Protein AF-A0A1F6W3Q0-F1 (afdb_monomer_lite)

Sequence (118 aa):
MDEFPEVKSNPSTQEILPLDMENFRHEILTFTSGKKGRPISLPNLKQVILAKLVEADARMWYAVNHSPTQITQDIFKEYEKEVRASHNGSRDFFRAALAEILTAKWIEADINRGKQPW

Foldseek 3Di:
DDDDDDPPPDPPPPPPPPDPLVVLLVVLVVVQVDPDDDPDDLPLSVVADSVPDDPLLSVLVCCLVPPLVPDDPVNLVVLVVVLVVVVDVNSVSSSSSSVRSSVVVVVVVVVVVVPDDD

Organism: NCBI:txid1801756

Structure (mmCIF, N/CA/C/O backbone):
data_AF-A0A1F6W3Q0-F1
#
_entry.id   AF-A0A1F6W3Q0-F1
#
loop_
_atom_site.group_PDB
_atom_site.id
_atom_site.type_symbol
_atom_site.label_atom_id
_atom_site.label_alt_id
_atom_site.label_comp_id
_atom_site.label_asym_id
_atom_site.label_entity_id
_atom_site.label_seq_id
_atom_site.pdbx_PDB_ins_code
_atom_site.Cartn_x
_atom_site.Cartn_y
_atom_site.Cartn_z
_atom_site.occupancy
_atom_site.B_iso_or_equiv
_atom_site.auth_seq_id
_atom_site.auth_comp_id
_atom_site.auth_asym_id
_atom_site.auth_atom_id
_atom_site.pdbx_PDB_model_num
ATOM 1 N N . MET A 1 1 ? -36.008 -34.708 -28.976 1.00 50.50 1 MET A N 1
ATOM 2 C CA . MET A 1 1 ? -35.862 -34.081 -27.651 1.00 50.50 1 MET A CA 1
ATOM 3 C C . MET A 1 1 ? -34.376 -33.925 -27.490 1.00 50.50 1 MET A C 1
ATOM 5 O O . MET A 1 1 ? -33.716 -34.932 -27.297 1.00 50.50 1 MET A O 1
ATOM 9 N N . ASP A 1 2 ? -33.873 -32.714 -27.677 1.00 51.25 2 ASP A N 1
ATOM 10 C CA . ASP A 1 2 ? -32.459 -32.408 -27.503 1.00 51.25 2 ASP A CA 1
ATOM 11 C C . ASP A 1 2 ? -32.407 -31.169 -26.617 1.00 51.25 2 ASP A C 1
ATOM 13 O O . ASP A 1 2 ? -32.721 -30.054 -27.037 1.00 51.25 2 ASP A O 1
ATOM 17 N N . GLU A 1 3 ? -32.154 -31.425 -25.337 1.00 50.06 3 GLU A N 1
ATOM 18 C CA . GLU A 1 3 ? -31.956 -30.421 -24.304 1.00 50.06 3 GLU A CA 1
ATOM 19 C C . GLU A 1 3 ? -30.626 -29.713 -24.577 1.00 50.06 3 GLU A C 1
ATOM 21 O O . GLU A 1 3 ? -29.545 -30.281 -24.419 1.00 50.06 3 GLU A O 1
ATOM 26 N N . PHE A 1 4 ? -30.703 -28.460 -25.019 1.00 56.56 4 PHE A N 1
ATOM 27 C CA . PHE A 1 4 ? -29.551 -27.569 -25.024 1.00 56.56 4 PHE A CA 1
ATOM 28 C C . PHE A 1 4 ? -29.178 -27.250 -23.569 1.00 56.56 4 PHE A C 1
ATOM 30 O O . PHE A 1 4 ? -30.063 -26.869 -22.799 1.00 56.56 4 PHE A O 1
ATOM 37 N N . PRO A 1 5 ? -27.901 -27.378 -23.167 1.00 59.62 5 PRO A N 1
ATOM 38 C CA . PRO A 1 5 ? -27.507 -27.100 -21.797 1.00 59.62 5 PRO A CA 1
ATOM 39 C C . PRO A 1 5 ? -27.701 -25.617 -21.473 1.00 59.62 5 PRO A C 1
ATOM 41 O O . PRO A 1 5 ? -27.245 -24.734 -22.203 1.00 59.62 5 PRO A O 1
ATOM 44 N N . GLU A 1 6 ? -28.375 -25.369 -20.350 1.00 49.34 6 GLU A N 1
ATOM 45 C CA . GLU A 1 6 ? -28.557 -24.056 -19.742 1.00 49.34 6 GLU A CA 1
ATOM 46 C C . GLU A 1 6 ? -27.213 -23.329 -19.633 1.00 49.34 6 GLU A C 1
ATOM 48 O O . GLU A 1 6 ? -26.311 -23.728 -18.888 1.00 49.34 6 GLU A O 1
ATOM 53 N N . VAL A 1 7 ? -27.087 -22.215 -20.354 1.00 50.88 7 VAL A N 1
ATOM 54 C CA . VAL A 1 7 ? -26.017 -21.249 -20.123 1.00 50.88 7 VAL A CA 1
ATOM 55 C C . VAL A 1 7 ? -26.292 -20.616 -18.764 1.00 50.88 7 VAL A C 1
ATOM 57 O O . VAL A 1 7 ? -27.052 -19.658 -18.647 1.00 50.88 7 VAL A O 1
ATOM 60 N N . LYS A 1 8 ? -25.681 -21.172 -17.716 1.00 44.34 8 LYS A N 1
ATOM 61 C CA . LYS A 1 8 ? -25.589 -20.523 -16.409 1.00 44.34 8 LYS A CA 1
ATOM 62 C C . LYS A 1 8 ? -24.805 -19.230 -16.597 1.00 44.34 8 LYS A C 1
ATOM 64 O O . LYS A 1 8 ? -23.576 -19.237 -16.650 1.00 44.34 8 LYS A O 1
ATOM 69 N N . SER A 1 9 ? -25.522 -18.122 -16.745 1.00 46.47 9 SER A N 1
ATOM 70 C CA . SER A 1 9 ? -24.960 -16.780 -16.672 1.00 46.47 9 SER A CA 1
ATOM 71 C C . SER A 1 9 ? -24.308 -16.618 -15.299 1.00 46.47 9 SER A C 1
ATOM 73 O O . SER A 1 9 ? -24.989 -16.434 -14.294 1.00 46.47 9 SER A O 1
ATOM 75 N N . ASN A 1 10 ? -22.984 -16.759 -15.247 1.00 42.91 10 ASN A N 1
ATOM 76 C CA . ASN A 1 10 ? -22.196 -16.511 -14.047 1.00 42.91 10 ASN A CA 1
ATOM 77 C C . ASN A 1 10 ? -22.316 -15.019 -13.684 1.00 42.91 10 ASN A C 1
ATOM 79 O O . ASN A 1 10 ? -21.938 -14.174 -14.500 1.00 42.91 10 ASN A O 1
ATOM 83 N N . PRO A 1 11 ? -22.805 -14.653 -12.488 1.00 45.41 11 PRO A N 1
ATOM 84 C CA . PRO A 1 11 ? -22.868 -13.264 -12.064 1.00 45.41 11 PRO A CA 1
ATOM 85 C C . PRO A 1 11 ? -21.520 -12.883 -11.447 1.00 45.41 11 PRO A C 1
ATOM 87 O O . PRO A 1 11 ? -21.349 -12.936 -10.231 1.00 45.41 11 PRO A O 1
ATOM 90 N N . SER A 1 12 ? -20.504 -12.583 -12.258 1.00 40.72 12 SER A N 1
ATOM 91 C CA . SER A 1 12 ? -19.203 -12.140 -11.715 1.00 40.72 12 SER A CA 1
ATOM 92 C C . SER A 1 12 ? -18.390 -11.237 -12.633 1.00 40.72 12 SER A C 1
ATOM 94 O O . SER A 1 12 ? -17.197 -11.063 -12.405 1.00 40.72 12 SER A O 1
ATOM 96 N N . THR A 1 13 ? -19.003 -10.613 -13.634 1.00 42.28 13 THR A N 1
ATOM 97 C CA . THR A 1 13 ? -18.373 -9.462 -14.281 1.00 42.28 13 THR A CA 1
ATOM 98 C C . THR A 1 13 ? -18.844 -8.220 -13.540 1.00 42.28 13 THR A C 1
ATOM 100 O O . THR A 1 13 ? -19.688 -7.475 -14.025 1.00 42.28 13 THR A O 1
ATOM 103 N N . GLN A 1 14 ? -18.328 -8.004 -12.323 1.00 44.38 14 GLN A N 1
ATOM 104 C CA . GLN A 1 14 ? -18.132 -6.616 -11.913 1.00 44.38 14 GLN A CA 1
ATOM 105 C C . GLN A 1 14 ? -17.279 -6.023 -13.028 1.00 44.38 14 GLN A C 1
ATOM 107 O O . GLN A 1 14 ? -16.177 -6.517 -13.264 1.00 44.38 14 GLN A O 1
ATOM 112 N N . GLU A 1 15 ? -17.823 -5.075 -13.787 1.00 39.78 15 GLU A N 1
ATOM 113 C CA . GLU A 1 15 ? -17.036 -4.262 -14.702 1.00 39.78 15 GLU A CA 1
ATOM 114 C C . GLU A 1 15 ? -15.879 -3.693 -13.886 1.00 39.78 15 GLU A C 1
ATOM 116 O O . GLU A 1 15 ? -16.044 -2.775 -13.082 1.00 39.78 15 GLU A O 1
ATOM 121 N N . ILE A 1 16 ? -14.707 -4.309 -14.017 1.00 53.56 16 ILE A N 1
ATOM 122 C CA . ILE A 1 16 ? -13.481 -3.773 -13.462 1.00 53.56 16 ILE A CA 1
ATOM 123 C C . ILE A 1 16 ? -13.192 -2.588 -14.369 1.00 53.56 16 ILE A C 1
ATOM 125 O O . ILE A 1 16 ? -12.555 -2.741 -15.412 1.00 53.56 16 ILE A O 1
ATOM 129 N N . LEU A 1 17 ? -13.747 -1.427 -14.020 1.00 48.62 17 LEU A N 1
ATOM 130 C CA . LEU A 1 17 ? -13.360 -0.172 -14.642 1.00 48.62 17 LEU A CA 1
ATOM 131 C C . LEU A 1 17 ? -11.826 -0.151 -14.673 1.00 48.62 17 LEU A C 1
ATOM 133 O O . LEU A 1 17 ? -11.212 -0.456 -13.642 1.00 48.62 17 LEU A O 1
ATOM 137 N N . PRO A 1 18 ? -11.205 0.120 -15.835 1.00 60.12 18 PRO A N 1
ATOM 138 C CA . PRO A 1 18 ? -9.758 0.134 -15.937 1.00 60.12 18 PRO A CA 1
ATOM 139 C C . PRO A 1 18 ? -9.227 1.084 -14.872 1.00 60.12 18 PRO A C 1
ATOM 141 O O . PRO A 1 18 ? -9.628 2.246 -14.794 1.00 60.12 18 PRO A O 1
ATOM 144 N N . LEU A 1 19 ? -8.392 0.541 -13.993 1.00 77.62 19 LEU A N 1
ATOM 145 C CA . LEU A 1 19 ? -7.884 1.293 -12.868 1.00 77.62 19 LEU A CA 1
ATOM 146 C C . LEU A 1 19 ? -6.977 2.407 -13.398 1.00 77.62 19 LEU A C 1
ATOM 148 O O . LEU A 1 19 ? -6.001 2.132 -14.098 1.00 77.62 19 LEU A O 1
ATOM 152 N N . ASP A 1 20 ? -7.292 3.657 -13.067 1.00 87.00 20 ASP A N 1
ATOM 153 C CA . ASP A 1 20 ? -6.473 4.798 -13.469 1.00 87.00 20 ASP A CA 1
ATOM 154 C C . ASP A 1 20 ? -5.154 4.800 -12.676 1.00 87.00 20 ASP A C 1
ATOM 156 O O . ASP A 1 20 ? -5.059 5.283 -11.543 1.00 87.00 20 ASP A O 1
ATOM 160 N N . MET A 1 21 ? -4.119 4.217 -13.286 1.00 89.88 21 MET A N 1
ATOM 161 C CA . MET A 1 21 ? -2.782 4.117 -12.705 1.00 89.88 21 MET A CA 1
ATOM 162 C C . MET A 1 21 ? -2.099 5.480 -12.552 1.00 89.88 21 MET A C 1
ATOM 164 O O . MET A 1 21 ? -1.211 5.612 -11.706 1.00 89.88 21 MET A O 1
ATOM 168 N N . GLU A 1 22 ? -2.475 6.492 -13.338 1.00 89.06 22 GLU A N 1
ATOM 169 C CA . GLU A 1 22 ? -1.935 7.843 -13.179 1.00 89.06 22 GLU A CA 1
ATOM 170 C C . GLU A 1 22 ? -2.521 8.503 -11.936 1.00 89.06 22 GLU A C 1
ATOM 172 O O . GLU A 1 22 ? -1.764 9.006 -11.099 1.00 89.06 22 GLU A O 1
ATOM 177 N N . ASN A 1 23 ? -3.842 8.410 -11.759 1.00 88.06 23 ASN A N 1
ATOM 178 C CA . ASN A 1 23 ? -4.509 8.895 -10.557 1.00 88.06 23 ASN A CA 1
ATOM 179 C C . ASN A 1 23 ? -3.993 8.177 -9.297 1.00 88.06 23 ASN A C 1
ATOM 181 O O . ASN A 1 23 ? -3.627 8.829 -8.321 1.00 88.06 23 ASN A O 1
ATOM 185 N N . PHE A 1 24 ? -3.836 6.851 -9.341 1.00 90.50 24 PHE A N 1
ATOM 186 C CA . PHE A 1 24 ? -3.225 6.079 -8.253 1.00 90.50 24 PHE A CA 1
ATOM 187 C C . PHE A 1 24 ? -1.827 6.597 -7.866 1.00 90.50 24 PHE A C 1
ATOM 189 O O . PHE A 1 24 ? -1.521 6.811 -6.689 1.00 90.50 24 PHE A O 1
ATOM 196 N N . ARG A 1 25 ? -0.957 6.836 -8.854 1.00 90.44 25 ARG A N 1
ATOM 197 C CA . ARG A 1 25 ? 0.390 7.370 -8.600 1.00 90.44 25 ARG A CA 1
ATOM 198 C C . ARG A 1 25 ? 0.326 8.785 -8.027 1.00 90.44 25 ARG A C 1
ATOM 200 O O . ARG A 1 25 ? 1.094 9.103 -7.118 1.00 90.44 25 ARG A O 1
ATOM 207 N N . HIS A 1 26 ? -0.593 9.614 -8.518 1.00 88.88 26 HIS A N 1
ATOM 208 C CA . HIS A 1 26 ? -0.824 10.959 -7.998 1.00 88.88 26 HIS A CA 1
ATOM 209 C C . HIS A 1 26 ? -1.303 10.945 -6.539 1.00 88.88 26 HIS A C 1
ATOM 211 O O . HIS A 1 26 ? -0.837 11.751 -5.727 1.00 88.88 26 HIS A O 1
ATOM 217 N N . GLU A 1 27 ? -2.172 10.004 -6.170 1.00 87.69 27 GLU A N 1
ATOM 218 C CA . GLU A 1 27 ? -2.616 9.808 -4.790 1.00 87.69 27 GLU A CA 1
ATOM 219 C C . GLU A 1 27 ? -1.445 9.463 -3.865 1.00 87.69 27 GLU A C 1
ATOM 221 O O . GLU A 1 27 ? -1.304 10.081 -2.807 1.00 87.69 27 GLU A O 1
ATOM 226 N N . ILE A 1 28 ? -0.554 8.546 -4.267 1.00 87.38 28 ILE A N 1
ATOM 227 C CA . ILE A 1 28 ? 0.633 8.206 -3.466 1.00 87.38 28 ILE A CA 1
ATOM 228 C C . ILE A 1 28 ? 1.584 9.407 -3.337 1.00 87.38 28 ILE A C 1
ATOM 230 O O . ILE A 1 28 ? 2.096 9.680 -2.246 1.00 87.38 28 ILE A O 1
ATOM 234 N N . LEU A 1 29 ? 1.815 10.168 -4.411 1.00 86.25 29 LEU A N 1
ATOM 235 C CA . LEU A 1 29 ? 2.626 11.394 -4.351 1.00 86.25 29 LEU A CA 1
ATOM 236 C C . LEU A 1 29 ? 2.010 12.435 -3.412 1.00 86.25 29 LEU A C 1
ATOM 238 O O . LEU A 1 29 ? 2.706 13.051 -2.603 1.00 86.25 29 LEU A O 1
ATOM 242 N N . THR A 1 30 ? 0.691 12.602 -3.460 1.00 83.62 30 THR A N 1
ATOM 243 C CA . THR A 1 30 ? -0.035 13.507 -2.562 1.00 83.62 30 THR A CA 1
ATOM 244 C C . THR A 1 30 ? 0.040 13.028 -1.113 1.00 83.62 30 THR A C 1
ATOM 246 O O . THR A 1 30 ? 0.170 13.834 -0.190 1.00 83.62 30 THR A O 1
ATOM 249 N N . PHE A 1 31 ? 0.004 11.713 -0.899 1.00 79.94 31 PHE A N 1
ATOM 250 C CA . PHE A 1 31 ? 0.147 11.117 0.423 1.00 79.94 31 PHE A CA 1
ATOM 251 C C . PHE A 1 31 ? 1.549 11.370 0.996 1.00 79.94 31 PHE A C 1
ATOM 253 O O . PHE A 1 31 ? 1.682 11.818 2.134 1.00 79.94 31 PHE A O 1
ATOM 260 N N . THR A 1 32 ? 2.599 11.118 0.209 1.00 76.12 32 THR A N 1
ATOM 261 C CA . THR A 1 32 ? 4.006 11.255 0.634 1.00 76.12 32 THR A CA 1
ATOM 262 C C . THR A 1 32 ? 4.456 12.706 0.815 1.00 76.12 32 THR A C 1
ATOM 264 O O . THR A 1 32 ? 5.279 12.977 1.689 1.00 76.12 32 THR A O 1
ATOM 267 N N . SER A 1 33 ? 3.903 13.644 0.040 1.00 71.94 33 SER A N 1
ATOM 268 C CA . SER A 1 33 ? 4.230 15.080 0.105 1.00 71.94 33 SER A CA 1
ATOM 269 C C . SER A 1 33 ? 3.596 15.824 1.285 1.00 71.94 33 SER A C 1
ATOM 271 O O . SER A 1 33 ? 3.938 16.978 1.532 1.00 71.94 33 SER A O 1
ATOM 273 N N . GLY A 1 34 ? 2.728 15.170 2.064 1.00 60.94 34 GLY A N 1
ATOM 274 C CA . GLY A 1 34 ? 2.332 15.659 3.381 1.00 60.94 34 GLY A CA 1
ATOM 275 C C . GLY A 1 34 ? 1.550 16.973 3.360 1.00 60.94 34 GLY A C 1
ATOM 276 O O . GLY A 1 34 ? 2.011 17.994 3.872 1.00 60.94 34 GLY A O 1
ATOM 277 N N . LYS A 1 35 ? 0.292 16.938 2.904 1.00 50.31 35 LYS A N 1
ATOM 278 C CA . LYS A 1 35 ? -0.695 17.895 3.427 1.00 50.31 35 LYS A CA 1
ATOM 279 C C . LYS A 1 35 ? -0.967 17.538 4.897 1.00 50.31 35 LYS A C 1
ATOM 281 O O . LYS A 1 35 ? -1.453 16.451 5.203 1.00 50.31 35 LYS A O 1
ATOM 286 N N . LYS A 1 36 ? -0.542 18.444 5.785 1.00 43.78 36 LYS A N 1
ATOM 287 C CA . LYS A 1 36 ? -0.581 18.388 7.259 1.00 43.78 36 LYS A CA 1
ATOM 288 C C . LYS A 1 36 ? -1.850 17.712 7.807 1.00 43.78 36 LYS A C 1
ATOM 290 O O . LYS A 1 36 ? -2.949 18.095 7.425 1.00 43.78 36 LYS A O 1
ATOM 295 N N . GLY A 1 37 ? -1.682 16.774 8.747 1.00 48.97 37 GLY A N 1
ATOM 296 C CA . GLY A 1 37 ? -2.781 16.242 9.569 1.00 48.97 37 GLY A CA 1
ATOM 297 C C . GLY A 1 37 ? -2.942 14.719 9.622 1.00 48.97 37 GLY A C 1
ATOM 298 O O . GLY A 1 37 ? -3.916 14.257 10.206 1.00 48.97 37 GLY A O 1
ATOM 299 N N . ARG A 1 38 ? -2.035 13.919 9.039 1.00 55.72 38 ARG A N 1
ATOM 300 C CA . ARG A 1 38 ? -2.140 12.450 9.114 1.00 55.72 38 ARG A CA 1
ATOM 301 C C . ARG A 1 38 ? -1.365 11.884 10.317 1.00 55.72 38 ARG A C 1
ATOM 303 O O . ARG A 1 38 ? -0.203 12.246 10.488 1.00 55.72 38 ARG A O 1
ATOM 310 N N . PRO A 1 39 ? -1.973 10.991 11.119 1.00 52.97 39 PRO A N 1
ATOM 311 C CA . PRO A 1 39 ? -1.380 10.471 12.354 1.00 52.97 39 PRO A CA 1
ATOM 312 C C . PRO A 1 39 ? -0.259 9.437 12.148 1.00 52.97 39 PRO A C 1
ATOM 314 O O . PRO A 1 39 ? 0.434 9.109 13.105 1.00 52.97 39 PRO A O 1
ATOM 317 N N . ILE A 1 40 ? -0.051 8.927 10.927 1.00 62.88 40 ILE A N 1
ATOM 318 C CA . ILE A 1 40 ? 0.887 7.826 10.657 1.00 62.88 40 ILE A CA 1
ATOM 319 C C . ILE A 1 40 ? 1.939 8.283 9.647 1.00 62.88 40 ILE A C 1
ATOM 321 O O . ILE A 1 40 ? 1.623 8.617 8.503 1.00 62.88 40 ILE A O 1
ATOM 325 N N . SER A 1 41 ? 3.203 8.278 10.070 1.00 68.88 41 SER A N 1
ATOM 326 C CA . SER A 1 41 ? 4.343 8.373 9.158 1.00 68.88 41 SER A CA 1
ATOM 327 C C . SER A 1 41 ? 4.553 7.013 8.495 1.00 68.88 41 SER A C 1
ATOM 329 O O . SER A 1 41 ? 4.754 6.039 9.210 1.00 68.88 41 SER A O 1
ATOM 331 N N . LEU A 1 42 ? 4.567 6.962 7.158 1.00 80.06 42 LEU A N 1
ATOM 332 C CA . LEU A 1 42 ? 4.846 5.746 6.381 1.00 80.06 42 LEU A CA 1
ATOM 333 C C . LEU A 1 42 ? 6.267 5.799 5.786 1.00 80.06 42 LEU A C 1
ATOM 335 O O . LEU A 1 42 ? 6.431 6.202 4.628 1.00 80.06 42 LEU A O 1
ATOM 339 N N . PRO A 1 43 ? 7.327 5.455 6.545 1.00 81.94 43 PRO A N 1
ATOM 340 C CA . PRO A 1 43 ? 8.707 5.518 6.057 1.00 81.94 43 PRO A CA 1
ATOM 341 C C . PRO A 1 43 ? 8.945 4.591 4.860 1.00 81.94 43 PRO A C 1
ATOM 343 O O . PRO A 1 43 ? 9.698 4.941 3.953 1.00 81.94 43 PRO A O 1
ATOM 346 N N . ASN A 1 44 ? 8.259 3.447 4.819 1.00 84.62 44 ASN A N 1
ATOM 347 C CA . ASN A 1 44 ? 8.347 2.500 3.713 1.00 84.62 44 ASN A CA 1
ATOM 348 C C . ASN A 1 44 ? 7.826 3.090 2.396 1.00 84.62 44 ASN A C 1
ATOM 350 O O . ASN A 1 44 ? 8.424 2.864 1.349 1.00 84.62 44 ASN A O 1
ATOM 354 N N . LEU A 1 45 ? 6.802 3.949 2.441 1.00 86.06 45 LEU A N 1
ATOM 355 C CA . LEU A 1 45 ? 6.243 4.576 1.241 1.00 86.06 45 LEU A CA 1
ATOM 356 C C . LEU A 1 45 ? 7.238 5.526 0.548 1.00 86.06 45 LEU A C 1
ATOM 358 O O . LEU A 1 45 ? 7.178 5.700 -0.664 1.00 86.06 45 LEU A O 1
ATOM 362 N N . LYS A 1 46 ? 8.200 6.098 1.289 1.00 85.81 46 LYS A N 1
ATOM 363 C CA . LYS A 1 46 ? 9.253 6.967 0.726 1.00 85.81 46 LYS A CA 1
ATOM 364 C C . LYS A 1 46 ? 10.275 6.211 -0.127 1.00 85.81 46 LYS A C 1
ATOM 366 O O . LYS A 1 46 ? 10.985 6.834 -0.908 1.00 85.81 46 LYS A O 1
ATOM 371 N N . GLN A 1 47 ? 10.366 4.893 0.040 1.00 88.31 47 GLN A N 1
ATOM 372 C CA . GLN A 1 47 ? 11.297 4.027 -0.690 1.00 88.31 47 GLN A CA 1
ATOM 373 C C . GLN A 1 47 ? 10.657 3.411 -1.947 1.00 88.31 47 GLN A C 1
ATOM 375 O O . GLN A 1 47 ? 11.306 2.673 -2.687 1.00 88.31 47 GLN A O 1
ATOM 380 N N . VAL A 1 48 ? 9.379 3.710 -2.202 1.00 91.44 48 VAL A N 1
ATOM 381 C CA . VAL A 1 48 ? 8.612 3.152 -3.316 1.00 91.44 48 VAL A CA 1
ATOM 382 C C . VAL A 1 48 ? 8.917 3.898 -4.614 1.00 91.44 48 VAL A C 1
ATOM 384 O O . VAL A 1 48 ? 8.771 5.114 -4.716 1.00 91.44 48 VAL A O 1
ATOM 387 N N . ILE A 1 49 ? 9.276 3.142 -5.647 1.00 93.81 49 ILE A N 1
ATOM 388 C CA . ILE A 1 49 ? 9.423 3.614 -7.023 1.00 93.81 49 ILE A CA 1
ATOM 389 C C . ILE A 1 49 ? 8.083 3.404 -7.740 1.00 93.81 49 ILE A C 1
ATOM 391 O O . ILE A 1 49 ? 7.773 2.305 -8.192 1.00 93.81 49 ILE A O 1
ATOM 395 N N . LEU A 1 50 ? 7.291 4.468 -7.889 1.00 91.88 50 LEU A N 1
ATOM 396 C CA . LEU A 1 50 ? 5.908 4.402 -8.395 1.00 91.88 50 LEU A CA 1
ATOM 397 C C . LEU A 1 50 ? 5.749 3.755 -9.777 1.00 91.88 50 LEU A C 1
ATOM 399 O O . LEU A 1 50 ? 4.753 3.085 -10.040 1.00 91.88 50 LEU A O 1
ATOM 403 N N . ALA A 1 51 ? 6.737 3.920 -10.658 1.00 92.62 51 ALA A N 1
ATOM 404 C CA . ALA A 1 51 ? 6.727 3.304 -11.985 1.00 92.62 51 ALA A CA 1
ATOM 405 C C . ALA A 1 51 ? 6.813 1.766 -11.943 1.00 92.62 51 ALA A C 1
ATOM 407 O O . ALA A 1 51 ? 6.456 1.114 -12.918 1.00 92.62 51 ALA A O 1
ATOM 408 N N . LYS A 1 52 ? 7.279 1.192 -10.825 1.00 93.62 52 LYS A N 1
ATOM 409 C CA . LYS A 1 52 ? 7.396 -0.256 -10.607 1.00 93.62 52 LYS A CA 1
ATOM 410 C C . LYS A 1 52 ? 6.152 -0.880 -9.973 1.00 93.62 52 LYS A C 1
ATOM 412 O O . LYS A 1 52 ? 6.156 -2.092 -9.759 1.00 93.62 52 LYS A O 1
ATOM 417 N N . LEU A 1 53 ? 5.146 -0.072 -9.637 1.00 94.25 53 LEU A N 1
ATOM 418 C CA . LEU A 1 53 ? 3.875 -0.556 -9.115 1.00 94.25 53 LEU A CA 1
ATOM 419 C C . LEU A 1 53 ? 2.952 -0.978 -10.255 1.00 94.25 53 LEU A C 1
ATOM 421 O O . LEU A 1 53 ? 2.916 -0.341 -11.313 1.00 94.25 53 LEU A O 1
ATOM 425 N N . VAL A 1 54 ? 2.204 -2.043 -10.004 1.00 93.50 54 VAL A N 1
ATOM 426 C CA . VAL A 1 54 ? 1.270 -2.665 -10.942 1.00 93.50 54 VAL A CA 1
ATOM 427 C C . VAL A 1 54 ? -0.170 -2.499 -10.470 1.00 93.50 54 VAL A C 1
ATOM 429 O O . VAL A 1 54 ? -0.441 -2.028 -9.367 1.00 93.50 54 VAL A O 1
ATOM 432 N N . GLU A 1 55 ? -1.112 -2.915 -11.307 1.00 93.38 55 GLU A N 1
ATOM 433 C CA . GLU A 1 55 ? -2.542 -2.783 -11.033 1.00 93.38 55 GLU A CA 1
ATOM 434 C C . GLU A 1 55 ? -2.975 -3.470 -9.727 1.00 93.38 55 GLU A C 1
ATOM 436 O O . GLU A 1 55 ? -3.803 -2.934 -8.995 1.00 93.38 55 GLU A O 1
ATOM 441 N N . ALA A 1 56 ? -2.377 -4.615 -9.382 1.00 93.25 56 ALA A N 1
ATOM 442 C CA . ALA A 1 56 ? -2.645 -5.300 -8.117 1.00 93.25 56 ALA A CA 1
ATOM 443 C C . ALA A 1 56 ? -2.303 -4.433 -6.890 1.00 93.25 56 ALA A C 1
ATOM 445 O O . ALA A 1 56 ? -3.063 -4.403 -5.920 1.00 93.25 56 ALA A O 1
ATOM 446 N N . ASP A 1 57 ? -1.207 -3.670 -6.951 1.00 95.12 57 ASP A N 1
ATOM 447 C CA . ASP A 1 57 ? -0.797 -2.758 -5.877 1.00 95.12 57 ASP A CA 1
ATOM 448 C C . ASP A 1 57 ? -1.825 -1.635 -5.714 1.00 95.12 57 ASP A C 1
ATOM 450 O O . ASP A 1 57 ? -2.231 -1.282 -4.606 1.00 95.12 57 ASP A O 1
ATOM 454 N N . ALA A 1 58 ? -2.296 -1.111 -6.838 1.00 93.56 58 ALA A N 1
ATOM 455 C CA . ALA A 1 58 ? -3.277 -0.049 -6.866 1.00 93.56 58 ALA A CA 1
ATOM 456 C C . ALA A 1 58 ? -4.658 -0.528 -6.381 1.00 93.56 58 ALA A C 1
ATOM 458 O O . ALA A 1 58 ? -5.281 0.136 -5.553 1.00 93.56 58 ALA A O 1
ATOM 459 N N . ARG A 1 59 ? -5.101 -1.732 -6.763 1.00 91.81 59 ARG A N 1
ATOM 460 C CA . ARG A 1 59 ? -6.313 -2.360 -6.204 1.00 91.81 59 ARG A CA 1
ATOM 461 C C . ARG A 1 59 ? -6.221 -2.521 -4.688 1.00 91.81 59 ARG A C 1
ATOM 463 O O . ARG A 1 59 ? -7.163 -2.160 -3.981 1.00 91.81 59 ARG A O 1
ATOM 470 N N . MET A 1 60 ? -5.088 -3.012 -4.181 1.00 94.25 60 MET A N 1
ATOM 471 C CA . MET A 1 60 ? -4.889 -3.162 -2.739 1.00 94.25 60 MET A CA 1
ATOM 472 C C . MET A 1 60 ? -4.877 -1.802 -2.030 1.00 94.25 60 MET A C 1
ATOM 474 O O . MET A 1 60 ? -5.505 -1.649 -0.987 1.00 94.25 60 MET A O 1
ATOM 478 N N . TRP A 1 61 ? -4.239 -0.784 -2.610 1.00 92.06 61 TRP A N 1
ATOM 479 C CA . TRP A 1 61 ? -4.275 0.585 -2.091 1.00 92.06 61 TRP A CA 1
ATOM 480 C C . TRP A 1 61 ? -5.692 1.127 -1.943 1.00 92.06 61 TRP A C 1
ATOM 482 O O . TRP A 1 61 ? -6.038 1.655 -0.881 1.00 92.06 61 TRP A O 1
ATOM 492 N N . TYR A 1 62 ? -6.515 0.982 -2.982 1.00 90.00 62 TYR A N 1
ATOM 493 C CA . TYR A 1 62 ? -7.900 1.431 -2.945 1.00 90.00 62 TYR A CA 1
ATOM 494 C C 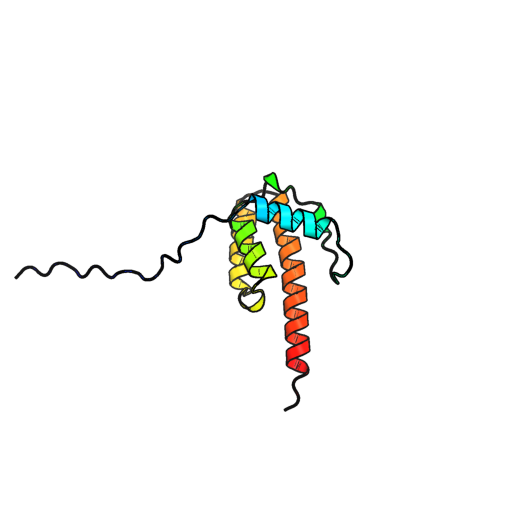. TYR A 1 62 ? -8.688 0.696 -1.868 1.00 90.00 62 TYR A C 1
ATOM 496 O O . TYR A 1 62 ? -9.358 1.345 -1.063 1.00 90.00 62 TYR A O 1
ATOM 504 N N . ALA A 1 63 ? -8.540 -0.624 -1.790 1.00 89.62 63 ALA A N 1
ATOM 505 C CA . ALA A 1 63 ? -9.237 -1.432 -0.805 1.00 89.62 63 ALA A CA 1
ATOM 506 C C . ALA A 1 63 ? -8.815 -1.087 0.638 1.00 89.62 63 ALA A C 1
ATOM 508 O O . ALA A 1 63 ? -9.671 -0.903 1.500 1.00 89.62 63 ALA A O 1
ATOM 509 N N . VAL A 1 64 ? -7.519 -0.880 0.893 1.00 89.06 64 VAL A N 1
ATOM 510 C CA . VAL A 1 64 ? -6.999 -0.464 2.207 1.00 89.06 64 VAL A CA 1
ATOM 511 C C . VAL A 1 64 ? -7.463 0.943 2.598 1.00 89.06 64 VAL A C 1
ATOM 513 O O . VAL A 1 64 ? -7.818 1.168 3.753 1.00 89.06 64 VAL A O 1
ATOM 516 N N . ASN A 1 65 ? -7.474 1.906 1.673 1.00 83.69 65 ASN A N 1
ATOM 517 C CA . ASN A 1 65 ? -7.817 3.292 2.011 1.00 83.69 65 ASN A CA 1
ATOM 518 C C . ASN A 1 65 ? -9.329 3.556 2.081 1.00 83.69 65 ASN A C 1
ATOM 520 O O . ASN A 1 65 ? -9.751 4.392 2.878 1.00 83.69 65 ASN A O 1
ATOM 524 N N . HIS A 1 66 ? -10.142 2.857 1.285 1.00 82.81 66 HIS A N 1
ATOM 525 C CA . HIS A 1 66 ? -11.583 3.123 1.174 1.00 82.81 66 HIS A CA 1
ATOM 526 C C . HIS A 1 66 ? -12.442 2.085 1.893 1.00 82.81 66 HIS A C 1
ATOM 528 O O . HIS A 1 66 ? -13.561 2.384 2.303 1.00 82.81 66 HIS A O 1
ATOM 534 N N . SER A 1 67 ? -11.954 0.856 2.053 1.00 82.56 67 SER A N 1
ATOM 535 C CA . SER A 1 67 ? -12.700 -0.232 2.694 1.00 82.56 67 SER A CA 1
ATOM 536 C C . SER A 1 67 ? -11.793 -1.134 3.548 1.00 82.56 67 SER A C 1
ATOM 538 O O . SER A 1 67 ? -11.818 -2.355 3.396 1.00 82.56 67 SER A O 1
ATOM 540 N N . PRO A 1 68 ? -11.012 -0.5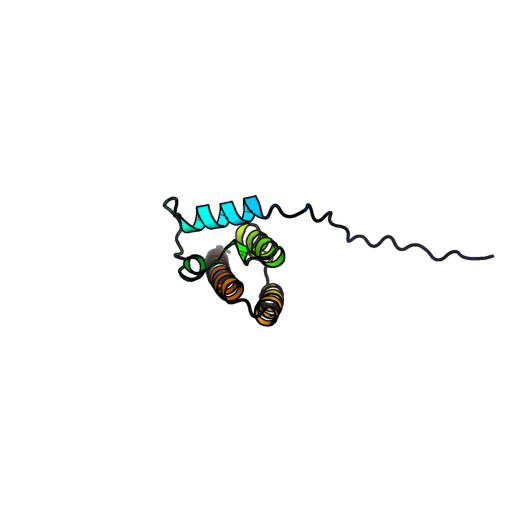73 4.498 1.00 79.62 68 PRO A N 1
ATOM 541 C CA . PRO A 1 68 ? -10.035 -1.338 5.285 1.00 79.62 68 PRO A CA 1
ATOM 542 C C . PRO A 1 68 ? -10.656 -2.478 6.101 1.00 79.62 68 PRO A C 1
ATOM 544 O O . PRO A 1 68 ? -9.993 -3.472 6.378 1.00 79.62 68 PRO A O 1
ATOM 547 N N . THR A 1 69 ? -11.929 -2.355 6.485 1.00 81.00 69 THR A N 1
ATOM 548 C CA . THR A 1 69 ? -12.673 -3.395 7.214 1.00 81.00 69 THR A CA 1
ATOM 549 C C . THR A 1 69 ? -13.011 -4.612 6.354 1.00 81.00 69 THR A C 1
ATOM 551 O O . THR A 1 69 ? -13.310 -5.668 6.903 1.00 81.00 69 THR A O 1
ATOM 554 N N . GLN A 1 70 ? -12.961 -4.480 5.025 1.00 84.00 70 GLN A N 1
ATOM 555 C CA . GLN A 1 70 ? -13.157 -5.582 4.081 1.00 84.00 70 GLN A CA 1
ATOM 556 C C . GLN A 1 70 ? -11.852 -6.326 3.781 1.00 84.00 70 GLN A C 1
ATOM 558 O O . GLN A 1 70 ? -11.889 -7.435 3.252 1.00 84.00 70 GLN A O 1
ATOM 563 N N . ILE A 1 71 ? -10.700 -5.753 4.140 1.00 88.62 71 ILE A N 1
ATOM 564 C CA . ILE A 1 71 ? -9.412 -6.425 4.012 1.00 88.62 71 ILE A CA 1
ATOM 565 C C . ILE A 1 71 ? -9.200 -7.314 5.231 1.00 88.62 71 ILE A C 1
ATOM 567 O O . ILE A 1 71 ? -8.917 -6.839 6.328 1.00 88.62 71 ILE A O 1
ATOM 571 N N . THR A 1 72 ? -9.344 -8.622 5.035 1.00 88.00 72 THR A N 1
ATOM 572 C CA . THR A 1 72 ? -8.992 -9.629 6.038 1.00 88.00 72 THR A CA 1
ATOM 573 C C . THR A 1 72 ? -7.495 -9.941 5.988 1.00 88.00 72 THR A C 1
ATOM 575 O O . THR A 1 72 ? -6.803 -9.619 5.018 1.00 88.00 72 THR A O 1
ATOM 578 N N . GLN A 1 73 ? -6.984 -10.624 7.017 1.00 87.44 73 GLN A N 1
ATOM 579 C CA . GLN A 1 73 ? -5.602 -11.114 7.007 1.00 87.44 73 GLN A CA 1
ATOM 580 C C . GLN A 1 73 ? -5.321 -12.032 5.813 1.00 87.44 73 GLN A C 1
ATOM 582 O O . GLN A 1 73 ? -4.232 -11.969 5.253 1.00 87.44 73 GLN A O 1
ATOM 587 N N . ASP A 1 74 ? -6.283 -12.860 5.407 1.00 90.56 74 ASP A N 1
ATOM 588 C CA . ASP A 1 74 ? -6.088 -13.803 4.305 1.00 90.56 74 ASP A CA 1
ATOM 589 C C . ASP A 1 74 ? -6.049 -13.094 2.948 1.00 90.56 74 ASP A C 1
ATOM 591 O O . ASP A 1 74 ? -5.167 -13.383 2.143 1.00 90.56 74 ASP A O 1
ATOM 595 N N . ILE A 1 75 ? -6.908 -12.087 2.735 1.00 91.38 75 ILE A N 1
ATOM 596 C CA . ILE A 1 75 ? -6.852 -11.235 1.534 1.00 91.38 75 ILE A CA 1
ATOM 597 C C . ILE A 1 75 ? -5.489 -10.544 1.439 1.00 91.38 75 ILE A C 1
ATOM 599 O O . ILE A 1 75 ? -4.870 -10.516 0.374 1.00 91.38 75 ILE A O 1
ATOM 603 N N . PHE A 1 76 ? -4.988 -10.017 2.559 1.00 93.56 76 PHE A N 1
ATOM 604 C CA . PHE A 1 76 ? -3.683 -9.368 2.567 1.00 93.56 76 PHE A CA 1
ATOM 605 C C . PHE A 1 76 ? -2.537 -10.365 2.335 1.00 93.56 76 PHE A C 1
ATOM 607 O O . PHE A 1 76 ? -1.636 -10.068 1.557 1.00 93.56 76 PHE A O 1
ATOM 614 N N . LYS A 1 77 ? -2.589 -11.569 2.927 1.00 94.19 77 LYS A N 1
ATOM 615 C CA . LYS A 1 77 ? -1.592 -12.639 2.716 1.00 94.19 77 LYS A CA 1
ATOM 616 C C . LYS A 1 77 ? -1.487 -13.080 1.259 1.00 94.19 77 LYS A C 1
ATOM 618 O O . LYS A 1 77 ? -0.377 -13.343 0.803 1.00 94.19 77 LYS A O 1
ATOM 623 N N . GLU A 1 78 ? -2.598 -13.171 0.531 1.00 94.81 78 GLU A N 1
ATOM 624 C CA . GLU A 1 78 ? -2.556 -13.498 -0.901 1.00 94.81 78 GLU A CA 1
ATOM 625 C C . GLU A 1 78 ? -1.815 -12.419 -1.699 1.00 94.81 78 GLU A C 1
ATOM 627 O O . GLU A 1 78 ? -0.921 -12.732 -2.487 1.00 94.81 78 GLU A O 1
ATOM 632 N N . TYR A 1 79 ? -2.076 -11.146 -1.404 1.00 95.62 79 TYR A N 1
ATOM 633 C CA . TYR A 1 79 ? -1.304 -10.044 -1.975 1.00 95.62 79 TYR A CA 1
ATOM 634 C C . TYR A 1 79 ? 0.186 -10.111 -1.593 1.00 95.62 79 TYR A C 1
ATOM 636 O O . TYR A 1 79 ? 1.051 -9.895 -2.441 1.00 95.62 79 TYR A O 1
ATOM 644 N N . GLU A 1 80 ? 0.530 -10.484 -0.353 1.00 95.69 80 GLU A N 1
ATOM 645 C CA . GLU A 1 80 ? 1.937 -10.660 0.036 1.00 95.69 80 GLU A CA 1
ATOM 646 C C . GLU A 1 80 ? 2.647 -11.746 -0.780 1.00 95.69 80 GLU A C 1
ATOM 648 O O . GLU A 1 80 ? 3.819 -11.584 -1.129 1.00 95.69 80 GLU A O 1
ATOM 653 N N . LYS A 1 81 ? 1.959 -12.855 -1.080 1.00 95.81 81 LYS A N 1
ATOM 654 C CA . LYS A 1 81 ? 2.508 -13.931 -1.917 1.00 95.81 81 LYS A CA 1
ATOM 655 C C . LYS A 1 81 ? 2.796 -13.429 -3.328 1.00 95.81 81 LYS A C 1
ATOM 657 O O . LYS A 1 81 ? 3.875 -13.704 -3.850 1.00 95.81 81 LYS A O 1
ATOM 662 N N . GLU A 1 82 ? 1.877 -12.663 -3.913 1.00 94.81 82 GLU A N 1
ATOM 663 C CA . GLU A 1 82 ? 2.052 -12.072 -5.243 1.00 94.81 82 GLU A CA 1
ATOM 664 C C . GLU A 1 82 ? 3.243 -11.099 -5.283 1.00 94.81 82 GLU A C 1
ATOM 666 O O . GLU A 1 82 ? 4.084 -11.161 -6.185 1.00 94.81 82 GLU A O 1
ATOM 671 N N . VAL A 1 83 ? 3.370 -10.241 -4.267 1.00 96.19 83 VAL A N 1
ATOM 672 C CA . VAL A 1 83 ? 4.500 -9.313 -4.133 1.00 96.19 83 VAL A CA 1
ATOM 673 C C . VAL A 1 83 ? 5.823 -10.076 -4.042 1.00 96.19 83 VAL A C 1
ATOM 675 O O . VAL A 1 83 ? 6.743 -9.777 -4.806 1.00 96.19 83 VAL A O 1
ATOM 678 N N . ARG A 1 84 ? 5.909 -11.110 -3.193 1.00 94.69 84 ARG A N 1
ATOM 679 C CA . ARG A 1 84 ? 7.122 -11.938 -3.061 1.00 94.69 84 ARG A CA 1
ATOM 680 C C . ARG A 1 84 ? 7.493 -12.636 -4.369 1.00 94.69 84 ARG A C 1
ATOM 682 O O . ARG A 1 84 ? 8.668 -12.662 -4.723 1.00 94.69 84 ARG A O 1
ATOM 689 N N . ALA A 1 85 ? 6.505 -13.156 -5.097 1.00 95.38 85 ALA A N 1
ATOM 690 C CA . ALA A 1 85 ? 6.717 -13.815 -6.386 1.00 95.38 85 ALA A CA 1
ATOM 691 C C . ALA A 1 85 ? 7.222 -12.854 -7.477 1.00 95.38 85 ALA A C 1
ATOM 693 O O . ALA A 1 85 ? 7.874 -13.280 -8.426 1.00 95.38 85 ALA A O 1
ATOM 694 N N . SER A 1 86 ? 6.955 -11.551 -7.346 1.00 94.31 86 SER A N 1
ATOM 695 C CA . SER A 1 86 ? 7.396 -10.550 -8.322 1.00 94.31 86 SER A CA 1
ATOM 696 C C . SER A 1 86 ? 8.880 -10.179 -8.233 1.00 94.31 86 SER A C 1
ATOM 698 O O . SER A 1 86 ? 9.384 -9.516 -9.139 1.00 94.31 86 SER A O 1
ATOM 700 N N . HIS A 1 87 ? 9.570 -10.553 -7.145 1.00 94.00 87 HIS A N 1
ATOM 701 C CA . HIS A 1 87 ? 10.964 -10.175 -6.868 1.00 94.00 87 HIS A CA 1
ATOM 702 C C . HIS A 1 87 ? 11.244 -8.660 -7.024 1.00 94.00 87 HIS A C 1
ATOM 704 O O . HIS A 1 87 ? 12.339 -8.243 -7.405 1.00 94.00 87 HIS A O 1
ATOM 710 N N . ASN A 1 88 ? 10.245 -7.816 -6.740 1.00 94.38 88 ASN A N 1
ATOM 711 C CA . ASN A 1 88 ? 10.301 -6.370 -6.937 1.00 94.38 88 ASN A CA 1
ATOM 712 C C . ASN A 1 88 ? 10.344 -5.634 -5.591 1.00 94.38 88 ASN A C 1
ATOM 714 O O . ASN A 1 88 ? 9.309 -5.398 -4.969 1.00 94.38 88 ASN A O 1
ATOM 718 N N . GLY A 1 89 ? 11.534 -5.174 -5.191 1.00 94.06 89 GLY A N 1
ATOM 719 C CA . GLY A 1 89 ? 11.730 -4.492 -3.904 1.00 94.06 89 GLY A CA 1
ATOM 720 C C . GLY A 1 89 ? 10.873 -3.234 -3.702 1.00 94.06 89 GLY A C 1
ATOM 721 O O . GLY A 1 89 ? 10.531 -2.893 -2.575 1.00 94.06 89 GLY A O 1
ATOM 722 N N . SER A 1 90 ? 10.441 -2.562 -4.778 1.00 94.81 90 SER A N 1
ATOM 723 C CA . SER A 1 90 ? 9.501 -1.439 -4.654 1.00 94.81 90 SER A CA 1
ATOM 724 C C . SER A 1 90 ? 8.118 -1.897 -4.193 1.00 94.81 90 SER A C 1
ATOM 726 O O . SER A 1 90 ? 7.459 -1.188 -3.433 1.00 94.81 90 SER A O 1
ATOM 728 N N . ARG A 1 91 ? 7.675 -3.075 -4.646 1.00 96.81 91 ARG A N 1
ATOM 729 C CA . ARG A 1 91 ? 6.418 -3.683 -4.200 1.00 96.81 91 ARG A CA 1
ATOM 730 C C . ARG A 1 91 ? 6.533 -4.185 -2.763 1.00 96.81 91 ARG A C 1
ATOM 732 O O . ARG A 1 91 ? 5.568 -4.063 -2.019 1.00 96.81 91 ARG A O 1
ATOM 739 N N . ASP A 1 92 ? 7.711 -4.639 -2.330 1.00 96.44 92 ASP A N 1
ATOM 740 C CA . ASP A 1 92 ? 7.954 -4.999 -0.924 1.00 96.44 92 ASP A CA 1
ATOM 741 C C . ASP A 1 92 ? 7.816 -3.798 0.020 1.00 96.44 92 ASP A C 1
ATOM 743 O O . ASP A 1 92 ? 7.123 -3.892 1.038 1.00 96.44 92 ASP A O 1
ATOM 747 N N . PHE A 1 93 ? 8.419 -2.656 -0.333 1.00 94.94 93 PHE A N 1
ATOM 748 C CA . PHE A 1 93 ? 8.244 -1.408 0.417 1.00 94.94 93 PHE A CA 1
ATOM 749 C C . PHE A 1 93 ? 6.786 -0.950 0.415 1.00 94.94 93 PHE A C 1
ATOM 751 O O . PHE A 1 93 ? 6.257 -0.531 1.445 1.00 94.94 93 PHE A O 1
ATOM 758 N N . PHE A 1 94 ? 6.106 -1.076 -0.723 1.00 95.62 94 PHE A N 1
ATOM 759 C CA . PHE A 1 94 ? 4.705 -0.698 -0.832 1.00 95.62 94 PHE A CA 1
ATOM 760 C C . PHE A 1 94 ? 3.793 -1.594 0.020 1.00 95.62 94 PHE A C 1
ATOM 762 O O . PHE A 1 94 ? 2.969 -1.091 0.781 1.00 95.62 94 PHE A O 1
ATOM 769 N N . ARG A 1 95 ? 3.998 -2.916 -0.010 1.00 95.88 95 ARG A N 1
ATOM 770 C CA . ARG A 1 95 ? 3.328 -3.886 0.870 1.00 95.88 95 ARG A CA 1
ATOM 771 C C . ARG A 1 95 ? 3.550 -3.552 2.344 1.00 95.88 95 ARG A C 1
ATOM 773 O O . ARG A 1 95 ? 2.594 -3.566 3.111 1.00 95.88 95 ARG A O 1
ATOM 780 N N . ALA A 1 96 ? 4.780 -3.230 2.744 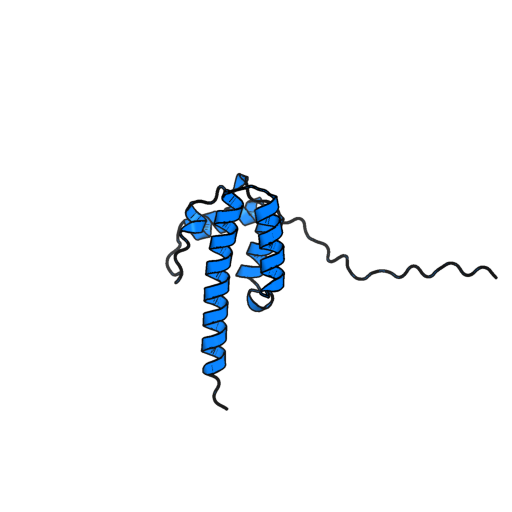1.00 94.06 96 ALA A N 1
ATOM 781 C CA . ALA A 1 96 ? 5.072 -2.852 4.125 1.00 94.06 96 ALA A CA 1
ATOM 782 C C . ALA A 1 96 ? 4.312 -1.580 4.548 1.00 94.06 96 ALA A C 1
ATOM 784 O O . ALA A 1 96 ? 3.722 -1.553 5.625 1.00 94.06 96 ALA A O 1
ATOM 785 N N . ALA A 1 97 ? 4.237 -0.568 3.676 1.00 92.50 97 ALA A N 1
ATOM 786 C CA . ALA A 1 97 ? 3.446 0.636 3.932 1.00 92.50 97 ALA A CA 1
ATOM 787 C C . ALA A 1 97 ? 1.939 0.337 4.059 1.00 92.50 97 ALA A C 1
ATOM 789 O O . ALA A 1 97 ? 1.275 0.874 4.943 1.00 92.50 97 ALA A O 1
ATOM 790 N N . LEU A 1 98 ? 1.390 -0.549 3.222 1.00 93.00 98 LEU A N 1
ATOM 791 C CA . LEU A 1 98 ? -0.009 -0.980 3.330 1.00 93.00 98 LEU A CA 1
ATOM 792 C C . LEU A 1 98 ? -0.286 -1.723 4.644 1.00 93.00 98 LEU A C 1
ATOM 794 O O . LEU A 1 98 ? -1.326 -1.499 5.262 1.00 93.00 98 LEU A O 1
ATOM 798 N N . ALA A 1 99 ? 0.651 -2.560 5.099 1.00 92.19 99 ALA A N 1
ATOM 799 C CA . ALA A 1 99 ? 0.541 -3.264 6.374 1.00 92.19 99 ALA A CA 1
ATOM 800 C C . ALA A 1 99 ? 0.500 -2.292 7.567 1.00 92.19 99 ALA A C 1
ATOM 802 O O . ALA A 1 99 ? -0.285 -2.494 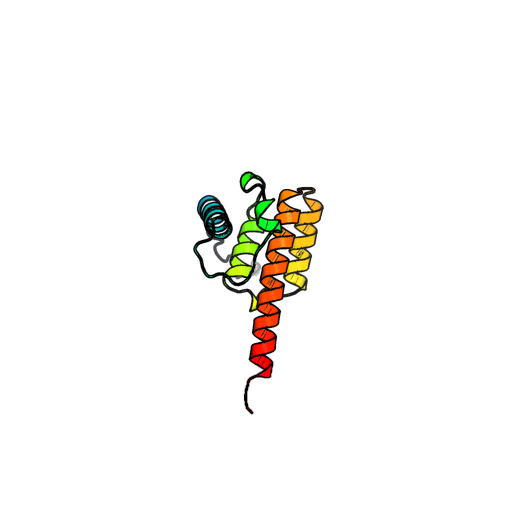8.494 1.00 92.19 99 ALA A O 1
ATOM 803 N N . GLU A 1 100 ? 1.295 -1.218 7.534 1.00 88.88 100 GLU A N 1
ATOM 804 C CA . GLU A 1 100 ? 1.259 -0.152 8.546 1.00 88.88 100 GLU A CA 1
ATOM 805 C C . GLU A 1 100 ? -0.111 0.544 8.586 1.00 88.88 100 GLU A C 1
ATOM 807 O O . GLU A 1 100 ? -0.683 0.713 9.666 1.00 88.88 100 GLU A O 1
ATOM 812 N N . ILE A 1 101 ? -0.675 0.890 7.418 1.00 88.06 101 ILE A N 1
ATOM 813 C CA . ILE A 1 101 ? -2.008 1.511 7.323 1.00 88.06 101 ILE A CA 1
ATOM 814 C C . ILE A 1 101 ? -3.083 0.570 7.879 1.00 88.06 101 ILE A C 1
ATOM 816 O O . ILE A 1 101 ? -3.894 0.985 8.710 1.00 88.06 101 ILE A O 1
ATOM 820 N N . LEU A 1 102 ? -3.090 -0.692 7.440 1.00 88.56 102 LEU A N 1
ATOM 821 C CA . LEU A 1 102 ? -4.068 -1.690 7.876 1.00 88.56 102 LEU A CA 1
ATOM 822 C C . LEU A 1 102 ? -4.001 -1.939 9.379 1.00 88.56 102 LEU A C 1
ATOM 824 O O . LEU A 1 102 ? -5.033 -1.938 10.044 1.00 88.56 102 LEU A O 1
ATOM 828 N N . THR A 1 103 ? -2.793 -2.095 9.922 1.00 86.25 103 THR A N 1
ATOM 829 C CA . THR A 1 103 ? -2.589 -2.326 11.355 1.00 86.25 103 THR A CA 1
ATOM 830 C C . THR A 1 103 ? -3.156 -1.172 12.171 1.00 86.25 103 THR A C 1
ATOM 832 O O . THR A 1 103 ? -3.915 -1.397 13.111 1.00 86.25 103 THR A O 1
ATOM 835 N N . ALA A 1 104 ? -2.864 0.071 11.782 1.00 84.81 104 ALA A N 1
ATOM 836 C CA . ALA A 1 104 ? -3.415 1.232 12.466 1.00 84.81 104 ALA A CA 1
ATOM 837 C C . ALA A 1 104 ? -4.949 1.292 12.369 1.00 84.81 104 ALA A C 1
ATOM 839 O O . ALA A 1 104 ? -5.614 1.572 13.364 1.00 84.81 104 ALA A O 1
ATOM 840 N N . LYS A 1 105 ? -5.524 0.964 11.205 1.00 82.94 105 LYS A N 1
ATOM 841 C CA . LYS A 1 105 ? -6.981 0.915 11.011 1.00 82.94 105 LYS A CA 1
ATOM 842 C C . LYS A 1 105 ? -7.656 -0.166 11.848 1.00 82.94 105 LYS A C 1
ATOM 844 O O . LYS A 1 105 ? -8.726 0.078 12.402 1.00 82.94 105 LYS A O 1
ATOM 849 N N . TRP A 1 106 ? -7.050 -1.344 11.961 1.00 80.50 106 TRP A N 1
ATOM 850 C CA . TRP A 1 106 ? -7.573 -2.417 12.803 1.00 80.50 106 TRP A CA 1
ATOM 851 C C . TRP A 1 106 ? -7.485 -2.065 14.288 1.00 80.50 106 TRP A C 1
ATOM 853 O O . TRP A 1 106 ? -8.452 -2.302 15.005 1.00 80.50 106 TRP A O 1
ATOM 863 N N . ILE A 1 107 ? -6.398 -1.424 14.732 1.00 81.75 107 ILE A N 1
ATOM 864 C CA . ILE A 1 107 ? -6.273 -0.917 16.108 1.00 81.75 107 ILE A CA 1
ATOM 865 C C . ILE A 1 107 ? -7.345 0.146 16.396 1.00 81.75 107 ILE A C 1
ATOM 867 O O . ILE A 1 107 ? -8.022 0.070 17.418 1.00 81.75 107 ILE A O 1
ATOM 871 N N . GLU A 1 108 ? -7.551 1.115 15.496 1.00 80.50 108 GLU A N 1
ATOM 872 C CA . GLU A 1 108 ? -8.619 2.120 15.626 1.00 80.50 108 GLU A CA 1
ATOM 873 C C . GLU A 1 108 ? -10.006 1.465 15.736 1.00 80.50 108 GLU A C 1
ATOM 875 O O . GLU A 1 108 ? -10.814 1.845 16.587 1.00 80.50 108 GLU A O 1
ATOM 880 N N . ALA A 1 109 ? -10.289 0.473 14.887 1.00 75.81 109 ALA A N 1
ATOM 881 C CA . ALA A 1 109 ? -11.558 -0.247 14.899 1.00 75.81 109 ALA A CA 1
ATOM 882 C C . ALA A 1 109 ? -11.767 -1.035 16.203 1.00 75.81 109 ALA A C 1
ATOM 884 O O . ALA A 1 109 ? -12.871 -1.022 16.749 1.00 75.81 109 ALA A O 1
ATOM 885 N N . ASP A 1 110 ? -10.721 -1.682 16.716 1.00 75.56 110 ASP A N 1
ATOM 886 C CA . ASP A 1 110 ? -10.763 -2.459 17.956 1.00 75.56 110 ASP A CA 1
ATOM 887 C C . ASP A 1 110 ? -10.986 -1.565 19.188 1.00 75.56 110 ASP A C 1
ATOM 889 O O . ASP A 1 110 ? -11.901 -1.800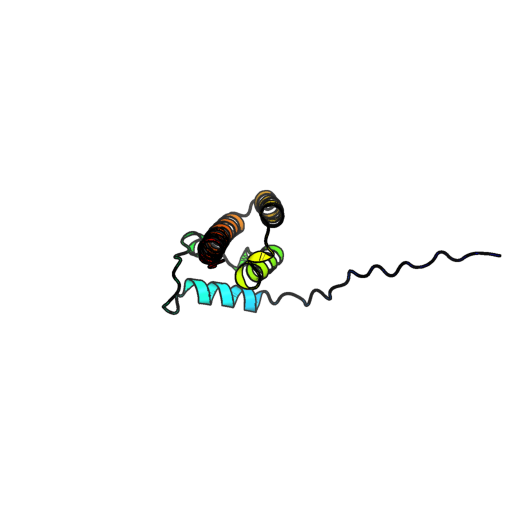 19.981 1.00 75.56 110 ASP A O 1
ATOM 893 N N . ILE A 1 111 ? -10.258 -0.443 19.279 1.00 72.81 111 ILE A N 1
ATOM 894 C CA . 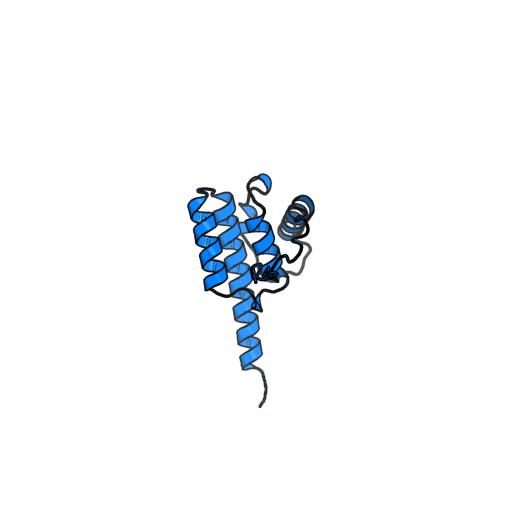ILE A 1 111 ? -10.445 0.566 20.335 1.00 72.81 111 ILE A CA 1
ATOM 895 C C . ILE A 1 111 ? -11.882 1.102 20.342 1.00 72.81 111 ILE A C 1
ATOM 897 O O . ILE A 1 111 ? -12.457 1.325 21.408 1.00 72.81 111 ILE A O 1
ATOM 901 N N . ASN A 1 112 ? -12.476 1.326 19.169 1.00 71.62 112 ASN A N 1
ATOM 902 C CA . ASN A 1 112 ? -13.844 1.833 19.068 1.00 71.62 112 ASN A CA 1
ATOM 903 C C . ASN A 1 112 ? -14.901 0.771 19.417 1.00 71.62 112 ASN A C 1
ATOM 905 O O . ASN A 1 112 ? -15.943 1.126 19.965 1.00 71.62 112 ASN A O 1
ATOM 909 N N . ARG A 1 113 ? -14.633 -0.521 19.177 1.00 64.62 113 ARG A N 1
ATOM 910 C CA . ARG A 1 113 ? -15.503 -1.625 19.626 1.00 64.62 113 ARG A CA 1
ATOM 911 C C . ARG A 1 113 ? -15.516 -1.764 21.147 1.00 64.62 113 ARG A C 1
ATOM 913 O O . ARG A 1 113 ? -16.581 -1.957 21.721 1.00 64.62 113 ARG A O 1
ATOM 920 N N . GLY A 1 114 ? -14.371 -1.582 21.806 1.00 61.56 114 GLY A N 1
ATOM 921 C CA . GLY A 1 114 ? -14.269 -1.606 23.271 1.00 61.56 114 GLY A CA 1
ATOM 922 C C . GLY A 1 114 ? -14.934 -0.424 23.994 1.00 61.56 114 GLY A C 1
ATOM 923 O O . GLY A 1 114 ? -15.028 -0.440 25.218 1.00 61.56 114 GLY A O 1
ATOM 924 N N . LYS A 1 115 ? -15.388 0.607 23.265 1.00 58.31 115 LYS A N 1
ATOM 925 C CA . LYS A 1 115 ? -16.009 1.827 23.812 1.00 58.31 115 LYS A CA 1
ATOM 926 C C . LYS A 1 115 ? -17.535 1.889 23.658 1.00 58.31 115 LYS A C 1
ATOM 928 O O . LYS A 1 115 ? -18.111 2.914 24.016 1.00 58.31 115 LYS A O 1
ATOM 933 N N . GLN A 1 116 ? -18.199 0.855 23.131 1.00 43.19 116 GLN A N 1
ATOM 934 C CA . GLN A 1 116 ? -19.667 0.834 23.088 1.00 43.19 116 GLN A CA 1
ATOM 935 C C . GLN A 1 116 ? -20.235 0.590 24.500 1.00 43.19 116 GLN A C 1
ATOM 937 O O . GLN A 1 116 ? -19.956 -0.465 25.074 1.00 43.19 116 GLN A O 1
ATOM 942 N N . PRO A 1 117 ? -21.004 1.533 25.086 1.00 48.97 117 PRO A N 1
ATOM 943 C CA . PRO A 1 117 ? -21.765 1.252 26.293 1.00 48.97 117 PRO A CA 1
ATOM 944 C C . PRO A 1 117 ? -22.907 0.299 25.920 1.00 48.97 117 PRO A C 1
ATOM 946 O O . PRO A 1 117 ? -23.578 0.494 24.905 1.00 48.97 117 PRO A O 1
ATOM 949 N N . TRP A 1 118 ? -23.046 -0.757 26.713 1.00 55.31 118 TRP A N 1
ATOM 950 C CA . TRP A 1 118 ? -24.181 -1.676 26.707 1.00 55.31 118 TRP A CA 1
ATOM 951 C C . TRP A 1 118 ? -25.474 -0.957 27.099 1.00 55.31 118 TRP A C 1
ATOM 953 O O . TRP A 1 118 ? -25.397 0.015 27.887 1.00 55.31 118 TRP A O 1
#

Secondary structure (DSSP, 8-state):
----------S-----PPP-HHHHHHHHHHHHTT-S--S---TGGGG--GGG--HHHHHHHHHHHH-GGG--HHHHHHHHHHHHHTT-HHHHHHHHHHHHHHHHHHHHHHHHHTT---

pLDDT: mean 78.64, std 17.75, range [39.78, 96.81]

Radius of gyration: 18.74 Å; chains: 1; bounding box: 48×52×54 Å